Protein AF-A0A7K1ED90-F1 (afdb_monomer)

Foldseek 3Di:
DFPKDKDWPLAQDPLNQVLQQVAVCVVPVPDGGDDSVRVRCLNPDPFKTKIFIFRPVPVRRTPDIDIDGHDDDPD

Radius of gyration: 13.43 Å; Cα contacts (8 Å, |Δi|>4): 110; chains: 1; bounding box: 34×32×32 Å

Nearest PDB structures (foldseek):
  5u08-assembly1_A  TM=7.151E-01  e=3.865E-02  uncultured bacterium
  5f47-assembly1_B  TM=6.984E-01  e=1.432E-01  uncultured bacterium
  5trl-assembly1_G  TM=5.693E-01  e=9.670E-02  Homo sapiens
  2a4n-assembly1_A  TM=7.066E-01  e=4.361E-01  Enterococcus faecium
  6y57-assembly1_Lo  TM=2.976E-01  e=1.842E+00  Homo sapiens

Sequence (75 aa):
MANVQIIEAAEVTPELVAAFERLIPQLSSSNPAPTETELAAICESEASVLLIAVDRDADDQILGSLTLAWFRIPT

Mean predicted aligned error: 3.4 Å

pLDDT: mean 94.1, std 5.75, range [66.88, 98.44]

Secondary structure (DSSP, 8-state):
---EEEEE--S--HHHHHHHHHHHHHH-TTSPPPPHHHHHHHHT-TTEEEEEEEETTTTTEEEEEEEEE------

Structure (mmCIF, N/CA/C/O backbone):
data_AF-A0A7K1ED90-F1
#
_entry.id   AF-A0A7K1ED90-F1
#
loop_
_atom_site.group_PDB
_atom_site.id
_atom_site.type_symbol
_atom_site.label_atom_id
_atom_site.label_alt_id
_atom_site.label_comp_id
_atom_site.label_asym_id
_atom_site.label_entity_id
_atom_site.label_seq_id
_atom_site.pdbx_PDB_ins_code
_atom_site.Cartn_x
_atom_site.Cartn_y
_atom_site.Cartn_z
_atom_site.occupancy
_atom_site.B_iso_or_equiv
_atom_site.auth_seq_id
_atom_site.auth_comp_id
_atom_site.auth_asym_id
_atom_site.auth_atom_id
_atom_site.pdbx_PDB_model_num
ATOM 1 N N . MET A 1 1 ? -13.396 -4.232 18.619 1.00 70.31 1 MET A N 1
ATOM 2 C CA . MET A 1 1 ? -12.223 -4.678 17.837 1.00 70.31 1 MET A CA 1
ATOM 3 C C . MET A 1 1 ? -12.372 -4.039 16.474 1.00 70.31 1 MET A C 1
ATOM 5 O O . MET A 1 1 ? -13.504 -4.005 16.017 1.00 70.31 1 MET A O 1
ATOM 9 N N . ALA A 1 2 ? -11.302 -3.494 15.896 1.00 83.12 2 ALA A N 1
ATOM 10 C CA . ALA A 1 2 ? -11.354 -2.911 14.554 1.00 83.12 2 ALA A CA 1
ATOM 11 C C . ALA A 1 2 ? -11.777 -3.974 13.527 1.00 83.12 2 ALA A C 1
ATOM 13 O O . ALA A 1 2 ? -11.349 -5.131 13.632 1.00 83.12 2 ALA A O 1
ATOM 14 N N . ASN A 1 3 ? -12.613 -3.593 12.564 1.00 96.38 3 ASN A N 1
ATOM 15 C CA . ASN A 1 3 ? -13.079 -4.474 11.498 1.00 96.38 3 ASN A CA 1
ATOM 16 C C . ASN A 1 3 ? -12.109 -4.376 10.318 1.00 96.38 3 ASN A C 1
ATOM 18 O O . ASN A 1 3 ? -12.344 -3.666 9.340 1.00 96.38 3 ASN A O 1
ATOM 22 N N . VAL A 1 4 ? -10.964 -5.047 10.464 1.00 97.62 4 VAL A N 1
ATOM 23 C CA . VAL A 1 4 ? -9.832 -4.891 9.546 1.00 97.62 4 VAL A CA 1
ATOM 24 C C . VAL A 1 4 ? -9.969 -5.799 8.328 1.00 97.62 4 VAL A C 1
ATOM 26 O O . VAL A 1 4 ? -10.111 -7.016 8.461 1.00 97.62 4 VAL A O 1
ATOM 29 N N . GLN A 1 5 ? -9.834 -5.215 7.138 1.00 98.19 5 GLN A N 1
ATOM 30 C CA . GLN A 1 5 ? -9.705 -5.940 5.876 1.00 98.19 5 GLN A CA 1
ATOM 31 C C . GLN A 1 5 ? -8.389 -5.608 5.178 1.00 98.19 5 GLN A C 1
ATOM 33 O O . GLN A 1 5 ? -7.918 -4.476 5.239 1.00 98.19 5 GLN A O 1
ATOM 38 N N . ILE A 1 6 ? -7.812 -6.600 4.497 1.00 98.19 6 ILE A N 1
ATOM 39 C CA . ILE A 1 6 ? -6.649 -6.406 3.627 1.00 98.19 6 ILE A CA 1
ATOM 40 C C . ILE A 1 6 ? -7.138 -6.332 2.187 1.00 98.19 6 ILE A C 1
ATOM 42 O O . ILE A 1 6 ? -7.810 -7.255 1.722 1.00 98.19 6 ILE A O 1
ATOM 46 N N . ILE A 1 7 ? -6.801 -5.249 1.497 1.00 97.88 7 ILE A N 1
ATOM 47 C CA . ILE A 1 7 ? -7.138 -5.033 0.088 1.00 97.88 7 ILE A CA 1
ATOM 48 C C . ILE A 1 7 ? -5.904 -4.570 -0.685 1.00 97.88 7 ILE A C 1
ATOM 50 O O . ILE A 1 7 ? -4.954 -4.050 -0.102 1.00 97.88 7 ILE A O 1
ATOM 54 N N . GLU A 1 8 ? -5.919 -4.768 -1.997 1.00 97.81 8 GLU A N 1
ATOM 55 C CA . GLU A 1 8 ? -4.931 -4.195 -2.909 1.00 97.81 8 GLU A CA 1
ATOM 56 C C . GLU A 1 8 ? -5.220 -2.708 -3.146 1.00 97.81 8 GLU A C 1
ATOM 58 O O . GLU A 1 8 ? -6.363 -2.321 -3.397 1.00 97.81 8 GLU A O 1
ATOM 63 N N . ALA A 1 9 ? -4.179 -1.882 -3.074 1.00 97.31 9 ALA A N 1
ATOM 64 C CA . ALA A 1 9 ? -4.205 -0.499 -3.527 1.00 97.31 9 ALA A CA 1
ATOM 65 C C . ALA A 1 9 ? -3.827 -0.469 -5.015 1.00 97.31 9 ALA A C 1
ATOM 67 O O . ALA A 1 9 ? -2.651 -0.404 -5.359 1.00 97.31 9 ALA A O 1
ATOM 68 N N . ALA A 1 10 ? -4.833 -0.572 -5.886 1.00 92.56 10 ALA A N 1
ATOM 69 C CA . ALA A 1 10 ? -4.634 -0.600 -7.338 1.00 92.56 10 ALA A CA 1
ATOM 70 C C . ALA A 1 10 ? -4.380 0.793 -7.944 1.00 92.56 10 ALA A C 1
ATOM 72 O O . ALA A 1 10 ? -3.796 0.907 -9.016 1.00 92.56 10 ALA A O 1
ATOM 73 N N . GLU A 1 11 ? -4.815 1.853 -7.260 1.00 92.94 11 GLU A N 1
ATOM 74 C CA . GLU A 1 11 ? -4.665 3.242 -7.691 1.00 92.94 11 GLU A CA 1
ATOM 75 C C . GLU A 1 11 ? -4.202 4.104 -6.514 1.00 92.94 11 GLU A C 1
ATOM 77 O O . GLU A 1 11 ? -4.521 3.828 -5.352 1.00 92.94 11 GLU A O 1
ATOM 82 N N . VAL A 1 12 ? -3.463 5.173 -6.814 1.00 96.75 12 VAL A N 1
ATOM 83 C CA . VAL A 1 12 ? -3.050 6.140 -5.797 1.00 96.75 12 VAL A CA 1
ATOM 84 C C . VAL A 1 12 ? -4.175 7.124 -5.546 1.00 96.75 12 VAL A C 1
ATOM 86 O O . VAL A 1 12 ? -4.625 7.818 -6.454 1.00 96.75 12 VAL A O 1
ATOM 89 N N . THR A 1 13 ? -4.593 7.211 -4.288 1.00 96.44 13 THR A N 1
ATOM 90 C CA . THR A 1 13 ? -5.582 8.189 -3.838 1.00 96.44 13 THR A CA 1
ATOM 91 C C . THR A 1 13 ? -4.960 9.168 -2.838 1.00 96.44 13 THR A C 1
ATOM 93 O O . THR A 1 13 ? -3.948 8.842 -2.202 1.00 96.44 13 THR A O 1
ATOM 96 N N . PRO A 1 14 ? -5.553 10.359 -2.638 1.00 96.56 14 PRO A N 1
ATOM 97 C CA . PRO A 1 14 ? -5.111 11.288 -1.598 1.00 96.56 14 PRO A CA 1
ATOM 98 C C . PRO A 1 14 ? -5.064 10.649 -0.201 1.00 96.56 14 PRO A C 1
ATOM 100 O O . PRO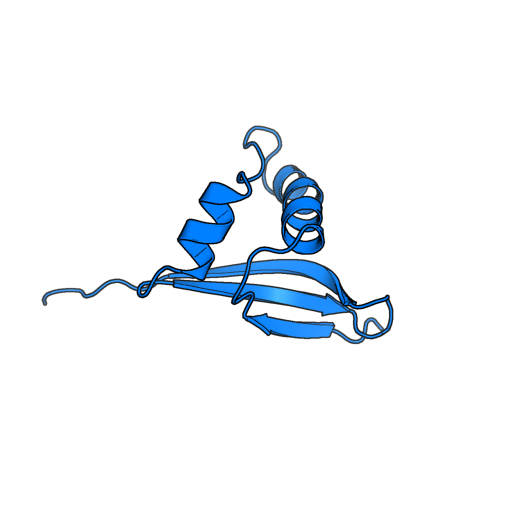 A 1 14 ? -4.165 10.936 0.588 1.00 96.56 14 PRO A O 1
ATOM 103 N N . GLU A 1 15 ? -5.995 9.741 0.098 1.00 96.25 15 GLU A N 1
ATOM 104 C CA . GLU A 1 15 ? -6.056 9.003 1.362 1.00 96.25 15 GLU A CA 1
ATOM 105 C C . GLU A 1 15 ? -4.874 8.039 1.510 1.00 96.25 15 GLU A C 1
ATOM 107 O O . GLU A 1 15 ? -4.320 7.917 2.605 1.00 96.25 15 GLU A O 1
ATOM 112 N N . LEU A 1 16 ? -4.452 7.390 0.417 1.00 97.19 16 LEU A N 1
ATOM 113 C CA . LEU A 1 16 ? -3.267 6.532 0.396 1.00 97.19 16 LEU A CA 1
ATOM 114 C C . LEU A 1 16 ? -1.995 7.344 0.664 1.00 97.19 16 LEU A C 1
ATOM 116 O O . LEU A 1 16 ? -1.190 6.951 1.509 1.00 97.1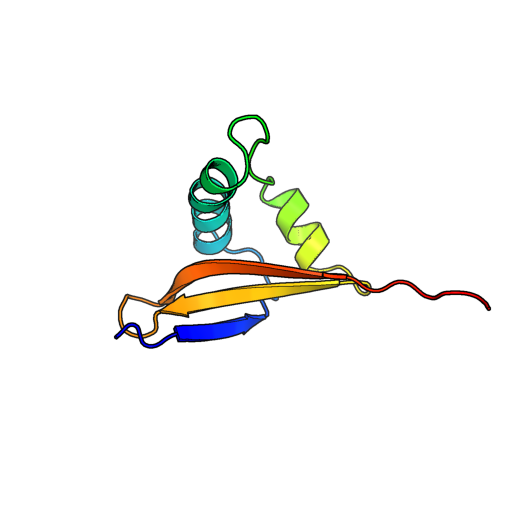9 16 LEU A O 1
ATOM 120 N N . VAL A 1 17 ? -1.837 8.495 0.004 1.00 97.50 17 VAL A N 1
ATOM 121 C CA . VAL A 1 17 ? -0.694 9.400 0.220 1.00 97.50 17 VAL A CA 1
ATOM 122 C C . VAL A 1 17 ? -0.650 9.857 1.680 1.00 97.50 17 VAL A C 1
ATOM 124 O O . VAL A 1 17 ? 0.353 9.653 2.366 1.00 97.50 17 VAL A O 1
ATOM 127 N N . ALA A 1 18 ? -1.769 10.368 2.203 1.00 97.00 18 ALA A N 1
ATOM 128 C CA . ALA A 1 18 ? -1.874 10.815 3.592 1.00 97.00 18 ALA A CA 1
ATOM 129 C C . ALA A 1 18 ? -1.635 9.676 4.602 1.00 97.00 18 ALA A C 1
ATOM 131 O O . ALA A 1 18 ? -1.101 9.889 5.697 1.00 97.00 18 ALA A O 1
ATOM 132 N N . ALA A 1 19 ? -2.019 8.441 4.262 1.00 97.25 19 ALA A N 1
ATOM 133 C CA . ALA A 1 19 ? -1.708 7.278 5.079 1.00 97.25 19 ALA A CA 1
ATOM 134 C C . ALA A 1 19 ? -0.200 7.007 5.117 1.00 97.25 19 ALA A C 1
ATOM 136 O O . ALA A 1 19 ? 0.340 6.806 6.202 1.00 97.25 19 ALA A O 1
ATOM 137 N N . PHE A 1 20 ? 0.498 7.052 3.981 1.00 96.81 20 PHE A N 1
ATOM 138 C CA . PHE A 1 20 ? 1.948 6.851 3.936 1.00 96.81 20 PHE A CA 1
ATOM 139 C C . PHE A 1 20 ? 2.725 7.961 4.655 1.00 96.81 20 PHE A C 1
ATOM 141 O O . PHE A 1 20 ? 3.658 7.654 5.399 1.00 96.81 20 PHE A O 1
ATOM 148 N N . GLU A 1 21 ? 2.291 9.219 4.548 1.00 96.12 21 GLU A N 1
ATOM 149 C CA . GLU A 1 21 ? 2.839 10.334 5.337 1.00 96.12 21 GLU A CA 1
ATOM 150 C C . GLU A 1 21 ? 2.743 10.085 6.850 1.00 96.12 21 GLU A C 1
ATOM 152 O O . GLU A 1 21 ? 3.659 10.418 7.603 1.00 96.12 21 GLU A O 1
ATOM 157 N N . ARG A 1 22 ? 1.658 9.446 7.307 1.00 95.62 22 ARG A N 1
ATOM 158 C CA . ARG A 1 22 ? 1.449 9.082 8.717 1.00 95.62 22 ARG A CA 1
ATOM 159 C C . ARG A 1 22 ? 2.191 7.807 9.134 1.00 95.62 22 ARG A C 1
ATOM 161 O O . ARG A 1 22 ? 2.624 7.706 10.284 1.00 95.62 22 ARG A O 1
ATOM 168 N N . LEU A 1 23 ? 2.271 6.803 8.262 1.00 95.69 23 LEU A N 1
ATOM 169 C CA . LEU A 1 23 ? 2.778 5.465 8.589 1.00 95.69 23 LEU A CA 1
ATOM 170 C C . LEU A 1 23 ? 4.306 5.390 8.556 1.00 95.69 23 LEU A C 1
ATOM 172 O O . LEU A 1 23 ? 4.907 4.790 9.445 1.00 95.69 23 LEU A O 1
ATOM 176 N N . ILE A 1 24 ? 4.949 6.018 7.572 1.00 94.62 24 ILE A N 1
ATOM 177 C CA . ILE A 1 24 ? 6.400 5.902 7.368 1.00 94.62 24 ILE A CA 1
ATOM 178 C C . ILE A 1 24 ? 7.221 6.408 8.568 1.00 94.62 24 ILE A C 1
ATOM 180 O O . ILE A 1 24 ? 8.122 5.677 8.999 1.00 94.62 24 ILE A O 1
ATOM 184 N N . PRO A 1 25 ? 6.887 7.552 9.205 1.00 92.75 25 PRO A N 1
ATOM 185 C CA . PRO A 1 25 ? 7.600 8.015 10.396 1.00 92.75 25 PRO A CA 1
ATOM 186 C C . PRO A 1 25 ? 7.585 7.028 11.575 1.00 92.75 25 PRO A C 1
ATOM 188 O O . PRO A 1 25 ? 8.453 7.104 12.442 1.00 92.75 25 PRO A O 1
ATOM 191 N N . GLN A 1 26 ? 6.620 6.099 11.621 1.00 93.12 26 GLN A N 1
ATOM 192 C CA . GLN A 1 26 ? 6.517 5.079 12.675 1.00 93.12 26 GLN A CA 1
ATOM 193 C C . GLN A 1 26 ? 7.511 3.926 12.474 1.00 93.12 26 GLN A C 1
ATOM 195 O O . GLN A 1 26 ? 7.862 3.246 13.436 1.00 93.12 26 GLN A O 1
ATOM 200 N N . LEU A 1 27 ? 7.975 3.708 11.238 1.00 89.88 27 LEU A N 1
ATOM 201 C CA . LEU A 1 27 ? 8.966 2.684 10.897 1.00 89.88 27 LEU A CA 1
ATOM 202 C C . LEU A 1 27 ? 10.393 3.226 10.981 1.00 89.88 27 LEU A C 1
ATOM 204 O O . LEU A 1 27 ? 11.300 2.546 11.460 1.00 89.88 27 LEU A O 1
ATOM 208 N N . SER A 1 28 ? 10.607 4.446 10.491 1.00 85.94 28 SER A N 1
ATOM 209 C CA . SER A 1 28 ? 11.915 5.088 10.475 1.00 85.94 28 SER A CA 1
ATOM 210 C C . SER A 1 28 ? 11.756 6.600 10.496 1.00 85.94 28 SER A C 1
ATOM 212 O O . SER A 1 28 ? 11.133 7.181 9.614 1.00 85.94 28 SER A O 1
ATOM 214 N N . SER A 1 29 ? 12.377 7.252 11.476 1.00 80.75 29 SER A N 1
ATOM 215 C CA . SER A 1 29 ? 12.353 8.712 11.605 1.00 80.75 29 SER A CA 1
ATOM 216 C C . SER A 1 29 ? 13.212 9.440 10.564 1.00 80.75 29 SER A C 1
ATOM 218 O O . SER A 1 29 ? 13.098 10.655 10.432 1.00 80.75 29 SER A O 1
ATOM 220 N N . SER A 1 30 ? 14.083 8.726 9.844 1.00 87.06 30 SER A N 1
ATOM 221 C CA . SER A 1 30 ? 15.016 9.301 8.867 1.00 87.06 30 SER A CA 1
ATOM 222 C C . SER A 1 30 ? 14.596 9.108 7.411 1.00 87.06 30 SER A C 1
ATOM 224 O O . SER A 1 30 ? 15.248 9.660 6.530 1.00 87.06 30 SER A O 1
ATOM 226 N N . ASN A 1 31 ? 13.553 8.318 7.146 1.00 83.88 31 ASN A N 1
ATOM 227 C CA . ASN A 1 31 ? 13.089 8.054 5.790 1.00 83.88 31 ASN A CA 1
ATOM 228 C C . ASN A 1 31 ? 11.847 8.902 5.496 1.00 83.88 31 ASN A C 1
ATOM 230 O O . ASN A 1 31 ? 10.864 8.793 6.232 1.00 83.88 31 ASN A O 1
ATOM 234 N N . PRO A 1 32 ? 11.872 9.754 4.455 1.00 89.19 32 PRO A N 1
ATOM 235 C CA . PRO A 1 32 ? 10.679 10.475 4.040 1.00 89.19 32 PRO A CA 1
ATOM 236 C C . PRO A 1 32 ? 9.619 9.491 3.537 1.00 89.19 32 PRO A C 1
ATOM 238 O O . PRO A 1 32 ? 9.943 8.403 3.053 1.00 89.19 32 PRO A O 1
ATOM 241 N N . ALA A 1 33 ? 8.349 9.876 3.651 1.00 93.19 33 ALA A N 1
ATOM 242 C CA . ALA A 1 33 ? 7.277 9.123 3.017 1.00 93.19 33 ALA A CA 1
ATOM 243 C C . ALA A 1 33 ? 7.436 9.147 1.483 1.00 93.19 33 ALA A C 1
ATOM 245 O O . ALA A 1 33 ? 7.899 10.160 0.951 1.00 93.19 33 ALA A O 1
ATOM 246 N N . PRO A 1 34 ? 7.062 8.061 0.778 1.00 93.94 34 PRO A N 1
ATOM 247 C CA . PRO A 1 34 ? 7.013 8.050 -0.677 1.00 93.94 34 PRO A CA 1
ATOM 248 C C . PRO A 1 34 ? 6.124 9.173 -1.211 1.00 93.94 34 PRO A C 1
ATOM 250 O O . PRO A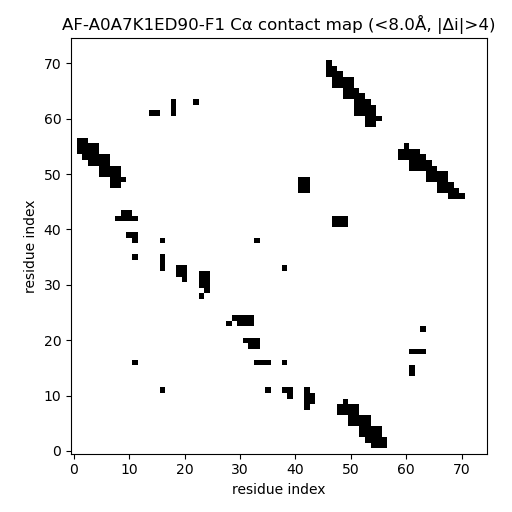 1 34 ? 5.061 9.460 -0.657 1.00 93.94 34 PRO A O 1
ATOM 253 N N . THR A 1 35 ? 6.549 9.779 -2.310 1.00 95.88 35 THR A N 1
ATOM 254 C CA . THR A 1 35 ? 5.738 10.720 -3.084 1.00 95.88 35 THR A CA 1
ATOM 255 C C . THR A 1 35 ? 4.580 10.004 -3.786 1.00 95.88 35 THR A C 1
ATOM 257 O O . THR A 1 35 ? 4.609 8.790 -3.988 1.00 95.88 35 THR A O 1
ATOM 260 N N . GLU A 1 36 ? 3.572 10.764 -4.221 1.00 96.75 36 GLU A N 1
ATOM 261 C CA . GLU A 1 36 ? 2.449 10.245 -5.019 1.00 96.75 36 GLU A CA 1
ATOM 262 C C . GLU A 1 36 ? 2.931 9.477 -6.262 1.00 96.75 36 GLU A C 1
ATOM 264 O O . GLU A 1 36 ? 2.495 8.356 -6.509 1.00 96.75 36 GLU A O 1
ATOM 269 N N . THR A 1 37 ? 3.905 10.031 -6.993 1.00 97.25 37 THR A N 1
ATOM 270 C CA . THR A 1 37 ? 4.502 9.396 -8.178 1.00 97.25 37 THR A CA 1
ATOM 271 C C . THR A 1 37 ? 5.202 8.077 -7.846 1.00 97.25 37 THR A C 1
ATOM 273 O O . THR A 1 37 ? 5.130 7.123 -8.619 1.00 97.25 37 THR A O 1
ATOM 276 N N . GLU A 1 38 ? 5.886 7.996 -6.704 1.00 96.12 38 GLU A N 1
ATOM 277 C CA . GLU A 1 38 ? 6.542 6.759 -6.268 1.00 96.12 38 GLU A CA 1
ATOM 278 C C . GLU A 1 38 ? 5.520 5.700 -5.844 1.00 96.12 38 GLU A C 1
ATOM 280 O O . GLU A 1 38 ? 5.690 4.528 -6.177 1.00 96.12 38 GLU A O 1
ATOM 285 N N . LEU A 1 39 ? 4.434 6.094 -5.168 1.00 96.62 39 LEU A N 1
ATOM 286 C CA . LEU A 1 39 ? 3.324 5.185 -4.868 1.00 96.62 39 LEU A CA 1
ATOM 287 C C . LEU A 1 39 ? 2.658 4.676 -6.148 1.00 96.62 39 LEU A C 1
ATOM 289 O O . LEU A 1 39 ? 2.344 3.489 -6.224 1.00 96.62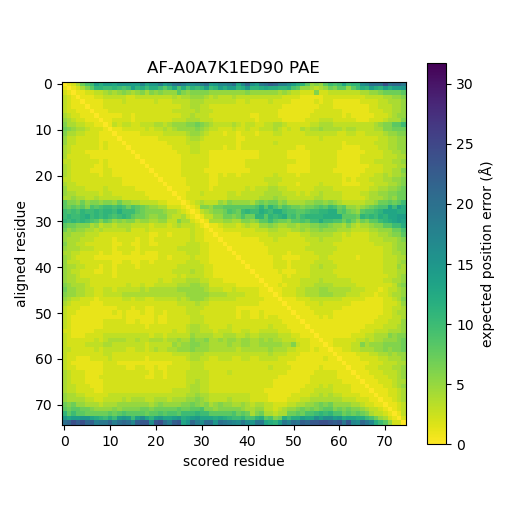 39 LEU A O 1
ATOM 293 N N . ALA A 1 40 ? 2.504 5.530 -7.162 1.00 96.50 40 ALA A N 1
ATOM 294 C CA . ALA A 1 40 ? 1.915 5.142 -8.443 1.00 96.50 40 ALA A CA 1
ATOM 295 C C . ALA A 1 40 ? 2.775 4.083 -9.129 1.00 96.50 40 ALA A C 1
ATOM 29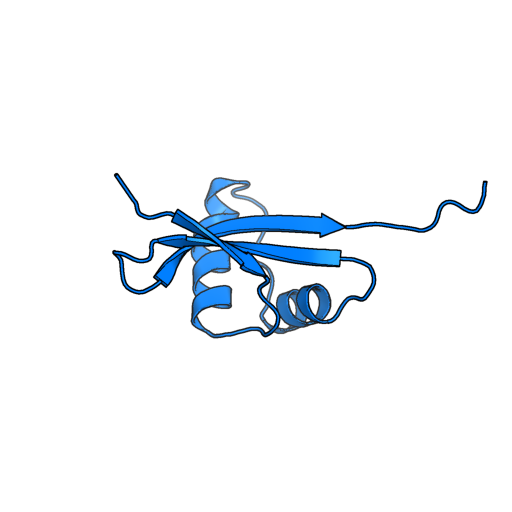7 O O . ALA A 1 40 ? 2.270 3.032 -9.510 1.00 96.50 40 ALA A O 1
ATOM 298 N N . ALA A 1 41 ? 4.094 4.288 -9.152 1.00 95.56 41 ALA A N 1
ATOM 299 C CA . ALA A 1 41 ? 5.028 3.303 -9.684 1.00 95.56 41 ALA A CA 1
ATOM 300 C C . ALA A 1 41 ? 4.959 1.947 -8.952 1.00 95.56 41 ALA A C 1
ATOM 302 O O . ALA A 1 41 ? 5.161 0.907 -9.577 1.00 95.56 41 ALA A O 1
ATOM 303 N N . ILE A 1 42 ? 4.672 1.934 -7.644 1.00 95.00 42 ILE A N 1
ATOM 304 C CA . ILE A 1 42 ? 4.481 0.689 -6.882 1.00 95.00 42 ILE A CA 1
ATOM 305 C C . ILE A 1 42 ? 3.155 0.009 -7.256 1.00 95.00 42 ILE A C 1
ATOM 307 O O . ILE A 1 42 ? 3.146 -1.210 -7.425 1.00 95.00 42 ILE A O 1
ATOM 311 N N . CYS A 1 43 ? 2.061 0.767 -7.378 1.00 95.38 43 CYS A N 1
ATOM 312 C CA . CYS A 1 43 ? 0.734 0.228 -7.709 1.00 95.38 43 CYS A CA 1
ATOM 313 C C . CYS A 1 43 ? 0.670 -0.306 -9.151 1.00 95.38 43 CYS A C 1
ATOM 315 O O . CYS A 1 43 ? 0.023 -1.312 -9.411 1.00 95.38 43 CYS A O 1
ATOM 317 N N . GLU A 1 44 ? 1.380 0.334 -10.083 1.00 95.44 44 GLU A N 1
ATOM 318 C CA . GLU A 1 44 ? 1.419 -0.042 -11.506 1.00 95.44 44 GLU A CA 1
ATOM 319 C C . GLU A 1 44 ? 2.426 -1.166 -11.822 1.00 95.44 44 GLU A C 1
ATOM 321 O O . GLU A 1 44 ? 2.471 -1.682 -12.941 1.00 95.44 44 GLU A O 1
ATOM 326 N N . SER A 1 45 ? 3.272 -1.543 -10.863 1.00 95.00 45 SER A N 1
ATOM 327 C CA . SER A 1 45 ? 4.351 -2.510 -11.069 1.00 95.00 45 SER A CA 1
ATOM 328 C C . SER A 1 45 ? 3.826 -3.938 -11.248 1.00 95.00 45 SER A C 1
ATOM 330 O O . SER A 1 45 ? 3.284 -4.539 -10.329 1.00 95.00 45 SER A O 1
ATOM 332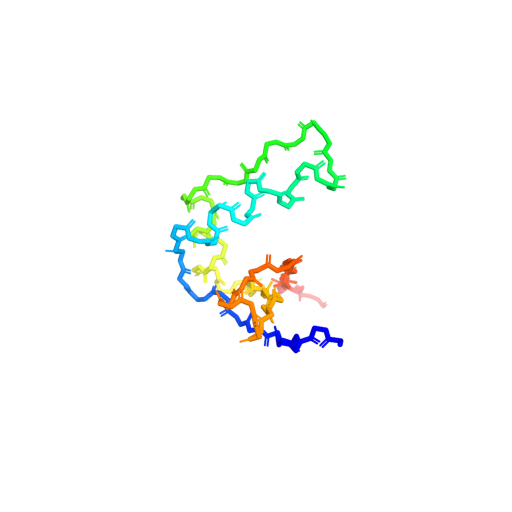 N N . GLU A 1 46 ? 4.133 -4.573 -12.382 1.00 94.12 46 GLU A N 1
ATOM 333 C CA . GLU A 1 46 ? 3.856 -6.008 -12.601 1.00 94.12 46 GLU A CA 1
ATOM 334 C C . GLU A 1 46 ? 4.683 -6.949 -11.694 1.00 94.12 46 GLU A C 1
ATOM 336 O O . GLU A 1 46 ? 4.491 -8.170 -11.693 1.00 94.12 46 GLU A O 1
ATOM 341 N N . ALA A 1 47 ? 5.653 -6.403 -10.958 1.00 95.69 47 ALA A N 1
ATOM 342 C CA . ALA A 1 47 ? 6.547 -7.135 -10.067 1.00 95.69 47 ALA A CA 1
ATOM 343 C C . ALA A 1 47 ? 6.185 -6.969 -8.582 1.00 95.69 47 ALA A C 1
ATOM 345 O O . ALA A 1 47 ? 6.906 -7.480 -7.719 1.00 95.69 47 ALA A O 1
ATOM 346 N N . SER A 1 48 ? 5.108 -6.246 -8.258 1.00 96.06 48 SER A N 1
ATOM 347 C CA . SER A 1 48 ? 4.665 -6.075 -6.876 1.00 96.06 48 SER A CA 1
ATOM 348 C C . SER A 1 48 ? 3.169 -5.823 -6.737 1.00 96.06 48 SER A C 1
ATOM 350 O O . SER A 1 48 ? 2.541 -5.295 -7.637 1.00 96.06 48 SER A O 1
ATOM 352 N N . VAL A 1 49 ? 2.619 -6.129 -5.563 1.00 97.12 49 VAL A N 1
ATOM 353 C CA . VAL A 1 49 ? 1.297 -5.661 -5.127 1.00 97.12 49 VAL A CA 1
ATOM 354 C C . VAL A 1 49 ? 1.463 -4.852 -3.846 1.00 97.12 49 VAL A C 1
ATOM 356 O O . VAL A 1 49 ? 2.099 -5.315 -2.891 1.00 97.12 49 VAL A O 1
ATOM 359 N N . LEU A 1 50 ? 0.862 -3.661 -3.810 1.00 97.94 50 LEU A N 1
ATOM 360 C CA . LEU A 1 50 ? 0.697 -2.892 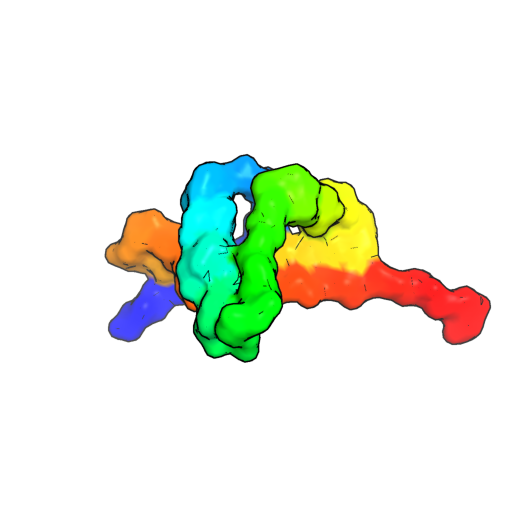-2.582 1.00 97.94 50 LEU A CA 1
ATOM 361 C C . LEU A 1 50 ? -0.600 -3.306 -1.886 1.00 97.94 50 LEU A C 1
ATOM 363 O O . LEU A 1 50 ? -1.693 -3.089 -2.398 1.00 97.94 50 LEU A O 1
ATOM 367 N N . LEU A 1 51 ? -0.479 -3.887 -0.698 1.00 98.44 51 LEU A N 1
ATOM 368 C CA . LEU A 1 51 ? -1.604 -4.242 0.157 1.00 98.44 51 LEU A CA 1
ATOM 369 C C . LEU A 1 51 ? -1.758 -3.205 1.269 1.00 98.44 51 LEU A C 1
ATOM 371 O O . LEU A 1 51 ? -0.771 -2.782 1.876 1.00 98.44 51 LEU A O 1
ATOM 375 N N . ILE A 1 52 ? -2.999 -2.842 1.577 1.00 98.38 52 ILE A N 1
ATOM 376 C CA . ILE A 1 52 ? -3.356 -1.948 2.680 1.00 98.38 52 ILE A CA 1
ATOM 377 C C . ILE A 1 52 ? -4.324 -2.637 3.638 1.00 98.38 52 ILE A C 1
ATOM 379 O O . ILE A 1 52 ? -5.203 -3.396 3.227 1.00 98.38 52 ILE A O 1
ATOM 383 N N . ALA A 1 53 ? -4.149 -2.366 4.928 1.00 98.25 53 ALA A N 1
ATOM 384 C CA . ALA A 1 53 ? -5.096 -2.745 5.966 1.00 98.25 53 ALA A CA 1
ATOM 385 C C . ALA A 1 53 ? -6.051 -1.578 6.219 1.00 98.25 53 ALA A C 1
ATOM 387 O O . ALA A 1 53 ? -5.589 -0.501 6.594 1.00 98.25 53 ALA A O 1
ATOM 388 N N . VAL A 1 54 ? -7.355 -1.786 6.042 1.00 98.06 54 VAL A N 1
ATOM 389 C CA . VAL A 1 54 ? -8.398 -0.765 6.235 1.00 98.06 54 VAL A CA 1
ATOM 390 C C . VAL A 1 54 ? -9.343 -1.157 7.363 1.00 98.06 54 VAL A C 1
ATOM 392 O O . VAL A 1 54 ? -9.736 -2.321 7.455 1.00 98.06 54 VAL A O 1
ATOM 395 N N . ASP A 1 55 ? -9.708 -0.203 8.220 1.00 97.88 55 ASP A N 1
ATOM 396 C CA . ASP A 1 55 ? -10.764 -0.379 9.221 1.00 97.88 55 ASP A CA 1
ATOM 397 C C . ASP A 1 55 ? -12.116 0.045 8.645 1.00 97.88 55 ASP A C 1
ATOM 399 O O . ASP A 1 55 ? -12.382 1.231 8.443 1.00 97.88 55 ASP A O 1
ATOM 403 N N . ARG A 1 56 ? -12.984 -0.936 8.392 1.00 95.38 56 ARG A N 1
ATOM 404 C CA . ARG A 1 56 ? -14.300 -0.705 7.782 1.00 95.38 56 ARG A CA 1
ATOM 405 C C . ARG A 1 56 ? -15.267 0.047 8.688 1.00 95.38 56 ARG A C 1
ATOM 407 O O . ARG A 1 56 ? -16.208 0.658 8.191 1.00 95.38 56 ARG A O 1
ATOM 414 N N . ASP A 1 57 ? -15.036 0.029 9.997 1.00 97.12 57 ASP A N 1
ATOM 415 C CA . ASP A 1 57 ? -15.893 0.728 10.956 1.00 97.12 57 ASP A CA 1
ATOM 416 C C . ASP A 1 57 ? -15.432 2.185 11.181 1.00 97.12 57 ASP A C 1
ATOM 418 O O . ASP A 1 57 ? -16.105 2.947 11.877 1.00 97.12 57 ASP A O 1
ATOM 422 N N . ALA A 1 58 ? -14.301 2.584 10.582 1.00 94.69 58 ALA A N 1
ATOM 423 C CA . ALA A 1 58 ? -13.677 3.897 10.734 1.00 94.69 58 ALA A CA 1
ATOM 424 C C . ALA A 1 58 ? -13.442 4.590 9.379 1.00 94.69 58 ALA A C 1
ATOM 426 O O . ALA A 1 58 ? -12.348 5.083 9.119 1.00 94.69 58 ALA A O 1
ATOM 427 N N . ASP A 1 59 ? -14.473 4.627 8.528 1.00 94.50 59 ASP A N 1
ATOM 428 C CA . ASP A 1 59 ? -14.453 5.323 7.226 1.00 94.50 59 ASP A CA 1
ATOM 429 C C . ASP A 1 59 ? -13.294 4.865 6.321 1.00 94.50 59 ASP A C 1
ATOM 431 O O . ASP A 1 59 ? -12.547 5.664 5.763 1.00 94.50 59 ASP A O 1
ATOM 435 N N . ASP A 1 60 ? -13.092 3.543 6.256 1.00 95.12 60 ASP A N 1
ATOM 436 C CA . ASP A 1 60 ? -12.014 2.894 5.503 1.00 95.12 60 ASP A CA 1
ATOM 437 C C . ASP A 1 60 ? -10.602 3.408 5.848 1.00 95.12 60 ASP A C 1
ATOM 439 O O . ASP A 1 60 ? -9.682 3.369 5.025 1.00 95.12 60 ASP A O 1
ATOM 443 N N . GLN A 1 61 ? -10.392 3.847 7.095 1.00 96.75 61 GLN A N 1
ATOM 444 C CA . GLN A 1 61 ? -9.097 4.339 7.548 1.00 96.75 61 GLN A CA 1
ATOM 445 C C . GLN A 1 61 ? -7.993 3.300 7.317 1.00 96.75 61 GLN A C 1
ATOM 447 O O . GLN A 1 61 ? -8.020 2.194 7.859 1.00 96.75 61 GLN A O 1
ATOM 452 N N . ILE A 1 62 ? -6.955 3.704 6.582 1.00 97.88 62 ILE A N 1
ATOM 453 C CA . ILE A 1 62 ? -5.761 2.886 6.361 1.00 97.88 62 ILE A CA 1
ATOM 454 C C . ILE A 1 62 ? -4.931 2.820 7.651 1.00 97.88 62 ILE A C 1
ATOM 456 O O . ILE A 1 62 ? -4.401 3.826 8.137 1.00 97.88 62 ILE A O 1
ATOM 460 N N . LEU A 1 63 ? -4.792 1.614 8.192 1.00 97.19 63 LEU A N 1
ATOM 461 C CA . LEU A 1 63 ? -4.062 1.315 9.424 1.00 97.19 63 LEU A CA 1
ATOM 462 C C . LEU A 1 63 ? -2.615 0.875 9.180 1.00 97.19 63 LEU A C 1
ATOM 464 O O . LEU A 1 63 ? -1.791 0.949 10.088 1.00 97.19 63 LEU A O 1
ATOM 468 N N . GLY A 1 64 ? -2.299 0.403 7.977 1.00 96.94 64 GLY A N 1
ATOM 469 C CA . GLY A 1 64 ? -0.978 -0.114 7.644 1.00 96.94 64 GLY A CA 1
ATOM 470 C C . GLY A 1 64 ? -0.875 -0.528 6.183 1.00 96.94 64 GLY A C 1
ATOM 471 O O . GLY A 1 64 ? -1.883 -0.603 5.479 1.00 96.94 64 GLY A O 1
ATOM 472 N N . SER A 1 65 ? 0.346 -0.817 5.745 1.00 96.81 65 SER A N 1
ATOM 473 C CA . SER A 1 65 ? 0.637 -1.271 4.389 1.00 96.81 65 SER A CA 1
ATOM 474 C C . SER A 1 65 ? 1.663 -2.406 4.378 1.00 96.81 65 SER A C 1
ATOM 476 O O . SER A 1 65 ? 2.452 -2.570 5.312 1.00 96.81 65 SER A O 1
ATOM 478 N N . LEU A 1 66 ? 1.630 -3.208 3.316 1.00 96.56 66 LEU A N 1
ATOM 479 C CA . LEU A 1 66 ? 2.600 -4.251 3.008 1.00 96.56 66 LEU A CA 1
ATOM 480 C C . LEU A 1 66 ? 2.808 -4.292 1.495 1.00 96.56 66 LEU A C 1
ATOM 482 O O . LEU A 1 66 ? 1.854 -4.472 0.747 1.00 96.56 66 LEU A O 1
ATOM 486 N N . THR A 1 67 ? 4.054 -4.180 1.045 1.00 95.75 67 THR A N 1
ATOM 487 C CA . THR A 1 67 ? 4.398 -4.385 -0.367 1.00 95.75 67 THR A CA 1
ATOM 488 C C . THR A 1 67 ? 4.899 -5.811 -0.556 1.00 95.75 67 THR A C 1
ATOM 490 O O . THR A 1 67 ? 5.951 -6.179 -0.030 1.00 95.75 67 THR A O 1
ATOM 493 N N . LEU A 1 68 ? 4.159 -6.620 -1.313 1.00 96.69 68 LEU A N 1
ATOM 494 C CA . LEU A 1 68 ? 4.611 -7.933 -1.762 1.00 96.69 68 LEU A CA 1
ATOM 495 C C . LEU A 1 68 ? 5.325 -7.755 -3.100 1.00 96.69 68 LEU A C 1
ATOM 497 O O . LEU A 1 68 ? 4.676 -7.427 -4.083 1.00 96.69 68 LEU A O 1
ATOM 501 N N . ALA A 1 69 ? 6.636 -7.978 -3.147 1.00 96.00 69 ALA A N 1
ATOM 502 C CA . ALA A 1 69 ? 7.421 -7.912 -4.378 1.00 96.00 69 ALA A CA 1
A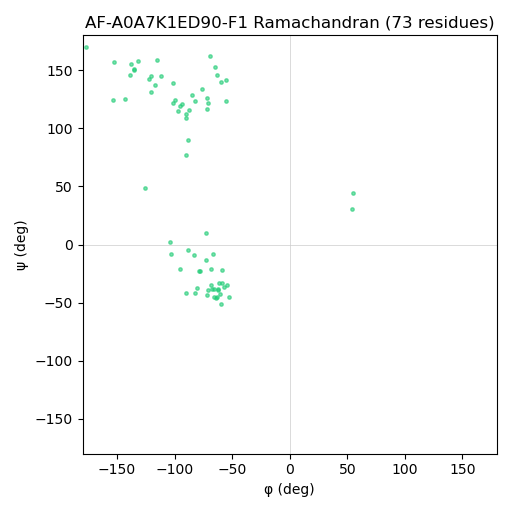TOM 503 C C . ALA A 1 69 ? 7.929 -9.302 -4.784 1.00 96.00 69 ALA A C 1
ATOM 505 O O . ALA A 1 69 ? 8.286 -10.117 -3.929 1.00 96.00 69 ALA A O 1
ATOM 506 N N . TRP A 1 70 ? 8.001 -9.562 -6.087 1.00 95.62 70 TRP A N 1
ATOM 507 C CA . TRP A 1 70 ? 8.551 -10.789 -6.654 1.00 95.62 70 TRP A CA 1
ATOM 508 C C . TRP A 1 70 ? 9.468 -10.487 -7.833 1.00 95.62 70 TRP A C 1
ATOM 510 O O . TRP A 1 70 ? 9.311 -9.516 -8.566 1.00 95.62 70 TRP A O 1
ATOM 520 N N . PHE A 1 71 ? 10.441 -11.363 -8.043 1.00 92.94 71 PHE A N 1
ATOM 521 C CA . PHE A 1 71 ? 11.362 -11.283 -9.166 1.00 92.94 71 PHE A CA 1
ATOM 522 C C . PHE A 1 71 ? 11.587 -12.681 -9.730 1.00 92.94 71 PHE A C 1
ATOM 524 O O . PHE A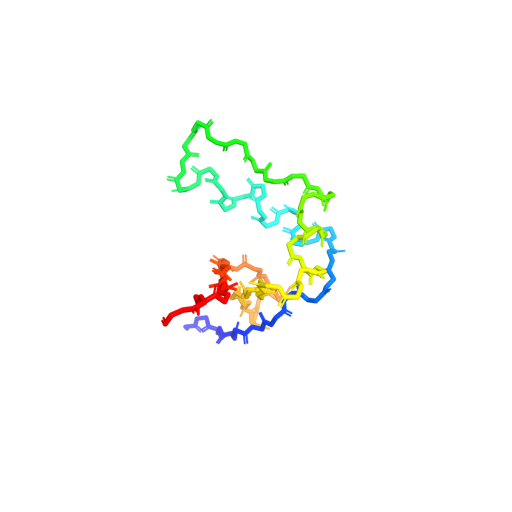 1 71 ? 11.587 -13.675 -9.002 1.00 92.94 71 PHE A O 1
ATOM 531 N N . ARG A 1 72 ? 11.765 -12.771 -11.052 1.00 89.31 72 ARG A N 1
ATOM 532 C CA . ARG A 1 72 ? 12.122 -14.037 -11.694 1.00 89.31 72 ARG A CA 1
ATOM 533 C C . ARG A 1 72 ? 13.564 -14.373 -11.346 1.00 89.31 72 ARG A C 1
ATOM 535 O O . ARG A 1 72 ? 14.461 -13.575 -11.610 1.00 89.31 72 ARG A O 1
ATOM 542 N N . ILE A 1 73 ? 13.784 -15.566 -10.810 1.00 91.38 73 ILE A N 1
ATOM 543 C CA . ILE A 1 73 ? 15.125 -16.122 -10.651 1.00 91.38 73 ILE A CA 1
ATOM 544 C C . ILE A 1 73 ? 15.373 -17.022 -11.871 1.00 91.38 73 ILE A C 1
ATOM 546 O O . ILE A 1 73 ? 14.593 -17.945 -12.093 1.00 91.38 73 ILE A O 1
ATOM 550 N N . PRO A 1 74 ? 16.390 -16.741 -12.710 1.00 81.06 74 PRO A N 1
ATOM 551 C CA . PRO A 1 74 ? 16.635 -17.476 -13.955 1.00 81.06 74 PRO A CA 1
ATOM 552 C C . PRO A 1 74 ? 17.192 -18.900 -13.757 1.00 81.06 74 PRO A C 1
ATOM 554 O O . PRO A 1 74 ? 17.623 -19.516 -14.730 1.00 81.06 74 PRO A O 1
ATOM 557 N N . THR A 1 75 ? 17.205 -19.415 -12.525 1.00 66.88 75 THR A N 1
ATOM 558 C CA . THR A 1 75 ? 17.780 -20.711 -12.137 1.00 66.88 75 THR A CA 1
ATOM 559 C C . THR A 1 75 ? 16.878 -21.436 -11.158 1.00 66.88 75 THR A C 1
ATOM 561 O O . THR A 1 75 ? 16.600 -20.823 -10.100 1.00 66.88 75 THR A O 1
#

Solvent-accessible surface area (backbone atoms only — not comparable to full-atom values): 4517 Å² total; per-residue (Å²): 129,83,52,71,45,80,45,74,44,74,67,81,43,75,67,56,46,55,35,38,61,62,50,34,54,78,80,34,84,86,50,80,49,75,50,69,70,56,49,36,55,44,33,72,30,96,48,34,48,34,34,35,32,26,24,65,82,56,84,55,39,66,78,47,77,48,75,52,70,61,77,90,68,101,117